Protein AF-A0A920JAF6-F1 (afdb_monomer)

Foldseek 3Di:
DDDCPPPPDDDDDPPDADDDVVVVVVVVVVVCVVVVDDDDPPWAFDAWDDDPQWIWTDTPPGIDIDSDDDDPPPPCSQVRVVNHVDHDPDDDDDDDDDDDDDPDDDDRPDDDDDDPPDPPSDPPPPDDDPPDPPPPPDDD

Radius of gyration: 23.56 Å; Cα contacts (8 Å, |Δi|>4): 80; chains: 1; bounding box: 47×54×67 Å

pLDDT: mean 84.68, std 18.92, range [30.16, 98.69]

Secondary structure (DSSP, 8-state):
----TT-S-----TT-----HHHHHHHHHHHHHHTT-----S--EEEEEEETTEEEEEESS-EEEES------GGGHHHHHHTTT-----------------SS---TTSPPP--SSSTTS-S--S--------------

Sequence (140 aa):
MLQLDDVEVIGYDTRTGYCDPYLATTAFAKRARDLGVEIRTGVQVQDLAADGIVKSVTTDSETFETPHLILASGGWTANLASTLGVEVPLELSRHKVITLRTTDDYLRTWPIIKDLTTKGQNLLSSGFRRCGADRDRRSR

Nearest PDB structures (foldseek):
  7apr-assembly3_G-3  TM=6.146E-01  e=7.907E-02  Staphylococcus aureus subsp. aureus COL
  4usq-assembly1_A-2  TM=6.858E-01  e=2.617E-01  Cellvibrio sp. BR
  4usq-assembly1_F-2  TM=6.857E-01  e=3.819E-01  Cellvibrio sp. BR
  7a7b-assembly3_G-3  TM=5.532E-01  e=1.229E-01  Staphylococcus aureus subsp. aureus COL
  4usr-assembly1_A  TM=6.163E-01  e=5.573E-01  Stutzerimonas stutzeri NF13

Mean predicted aligned error: 9.55 Å

Solvent-accessible surface area (backbone atoms only — not comparable to full-atom values): 10038 Å² total; per-residue (Å²): 132,91,85,59,93,87,59,92,79,84,91,86,64,94,88,65,85,86,76,61,66,66,61,53,52,52,52,52,54,50,54,40,43,78,72,69,50,86,82,80,76,97,68,48,79,77,50,49,46,74,59,94,64,41,30,39,42,31,38,84,85,53,71,48,78,35,78,73,85,81,88,82,56,69,93,51,36,42,66,59,33,43,65,66,72,38,88,53,101,75,83,90,79,90,81,89,83,84,90,80,89,69,97,64,82,88,54,91,86,56,79,88,82,78,75,84,78,53,87,85,71,58,93,69,83,78,76,81,72,79,82,72,82,77,82,76,81,73,90,128

Structure (mmCIF, N/CA/C/O backbone):
data_AF-A0A920JAF6-F1
#
_entry.id   AF-A0A920JAF6-F1
#
loop_
_atom_site.group_PDB
_atom_site.id
_atom_site.type_symbol
_atom_site.label_atom_id
_atom_site.label_alt_id
_atom_site.label_comp_id
_atom_site.label_asym_id
_atom_site.label_entity_id
_atom_site.label_seq_id
_atom_site.pdbx_PDB_ins_code
_atom_site.Cartn_x
_atom_site.Cartn_y
_atom_site.Cartn_z
_atom_site.occupancy
_atom_site.B_iso_or_equiv
_atom_site.auth_seq_id
_atom_site.auth_comp_id
_atom_site.auth_asym_id
_atom_site.auth_atom_id
_atom_site.pdbx_PDB_model_num
ATOM 1 N N . MET A 1 1 ? 20.297 -1.018 -27.916 1.00 59.19 1 MET A N 1
ATOM 2 C CA . MET A 1 1 ? 19.226 -1.638 -28.729 1.00 59.19 1 MET A CA 1
ATOM 3 C C . MET A 1 1 ? 18.845 -2.956 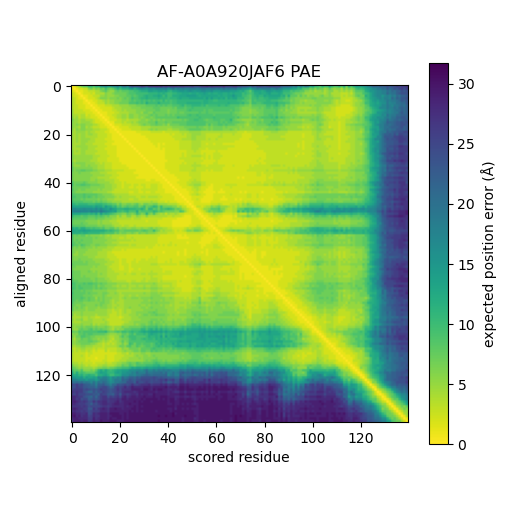-28.071 1.00 59.19 1 MET A C 1
ATOM 5 O O . MET A 1 1 ? 19.758 -3.655 -27.646 1.00 59.19 1 MET A O 1
ATOM 9 N N . LEU A 1 2 ? 17.550 -3.251 -27.919 1.00 77.31 2 LEU A N 1
ATOM 10 C CA . LEU A 1 2 ? 17.074 -4.535 -27.382 1.00 77.31 2 LEU A CA 1
ATOM 11 C C . LEU A 1 2 ? 17.418 -5.660 -28.370 1.00 77.31 2 LEU A C 1
ATOM 13 O O . LEU A 1 2 ? 17.153 -5.512 -29.559 1.00 77.31 2 LEU A O 1
ATOM 17 N N . GLN A 1 3 ? 18.025 -6.737 -27.877 1.00 86.06 3 GLN A N 1
ATOM 18 C CA . GLN A 1 3 ? 18.288 -7.962 -28.638 1.00 86.06 3 GLN A CA 1
ATOM 19 C C . GLN A 1 3 ? 17.124 -8.919 -28.382 1.00 86.06 3 GLN A C 1
ATOM 21 O O . GLN A 1 3 ? 16.762 -9.109 -27.223 1.00 86.06 3 GLN A O 1
ATOM 26 N N . LEU A 1 4 ? 16.505 -9.439 -29.442 1.00 89.88 4 LEU A N 1
ATOM 27 C CA . LEU A 1 4 ? 15.270 -10.234 -29.353 1.00 89.88 4 LEU A CA 1
ATOM 28 C C . LEU A 1 4 ? 15.372 -11.581 -30.085 1.00 89.88 4 LEU A C 1
ATOM 30 O O . LEU A 1 4 ? 14.369 -12.277 -30.213 1.00 89.88 4 LEU A O 1
ATOM 34 N N . ASP A 1 5 ? 16.559 -11.945 -30.575 1.00 92.19 5 ASP A N 1
ATOM 35 C CA . ASP A 1 5 ? 16.774 -13.141 -31.402 1.00 92.19 5 ASP A CA 1
ATOM 36 C C . ASP A 1 5 ? 16.465 -14.452 -30.653 1.00 92.19 5 ASP A C 1
ATOM 38 O O . ASP A 1 5 ? 16.186 -15.476 -31.273 1.00 92.19 5 ASP A O 1
ATOM 42 N N . ASP A 1 6 ? 16.496 -14.419 -29.318 1.00 89.38 6 ASP A N 1
ATOM 43 C CA . ASP A 1 6 ? 16.198 -15.529 -28.411 1.00 89.38 6 ASP A CA 1
ATOM 44 C C . ASP A 1 6 ? 14.785 -15.468 -27.796 1.00 89.38 6 ASP A C 1
ATOM 46 O O . ASP A 1 6 ? 14.436 -16.296 -26.950 1.00 89.38 6 ASP A O 1
ATOM 50 N N . VAL A 1 7 ? 13.943 -14.522 -28.227 1.00 90.12 7 VAL A N 1
ATOM 51 C CA . VAL A 1 7 ? 12.594 -14.322 -27.682 1.00 90.12 7 VAL A CA 1
ATOM 52 C C . VAL A 1 7 ? 11.543 -15.018 -28.549 1.00 90.12 7 VAL A C 1
ATOM 54 O O . VAL A 1 7 ? 11.243 -14.591 -29.659 1.00 90.12 7 VAL A O 1
ATOM 57 N N . GLU A 1 8 ? 10.919 -16.074 -28.015 1.00 90.75 8 GLU A N 1
ATOM 58 C CA . GLU A 1 8 ? 9.887 -16.846 -28.732 1.00 90.75 8 GLU A CA 1
ATOM 59 C C . GLU A 1 8 ? 8.554 -16.083 -28.868 1.00 90.75 8 GLU A C 1
ATOM 61 O O . GLU A 1 8 ? 7.890 -16.159 -29.902 1.00 90.75 8 GLU A O 1
ATOM 66 N N . VAL A 1 9 ? 8.139 -15.355 -27.821 1.00 92.50 9 VAL A N 1
ATOM 67 C CA . VAL A 1 9 ? 6.852 -14.639 -27.761 1.00 92.50 9 VAL A CA 1
ATOM 68 C C . VAL A 1 9 ? 6.996 -13.331 -26.990 1.00 92.50 9 VAL A C 1
ATOM 70 O O . VAL A 1 9 ? 7.604 -13.293 -25.921 1.00 92.50 9 VAL A O 1
ATOM 73 N N . ILE A 1 10 ? 6.357 -12.272 -27.495 1.00 92.62 10 ILE A N 1
ATOM 74 C CA . ILE A 1 10 ? 6.270 -10.965 -26.837 1.00 92.62 10 ILE A CA 1
ATOM 75 C C . ILE A 1 10 ? 4.800 -10.611 -26.600 1.00 92.62 10 ILE A C 1
ATOM 77 O O . ILE A 1 10 ? 4.001 -10.574 -27.534 1.00 92.62 10 ILE A O 1
ATOM 81 N N . GLY A 1 11 ? 4.456 -10.314 -25.346 1.00 92.44 11 GLY A N 1
ATOM 82 C CA . GLY A 1 11 ? 3.228 -9.600 -24.997 1.00 92.44 11 GLY A CA 1
ATOM 83 C C . GLY A 1 11 ? 3.513 -8.103 -24.913 1.00 92.44 11 GLY A C 1
ATOM 84 O O . GLY A 1 11 ? 4.446 -7.702 -24.220 1.00 92.44 11 GLY A O 1
ATOM 85 N N . TYR A 1 12 ? 2.730 -7.281 -25.611 1.00 92.12 12 TYR A N 1
ATOM 86 C CA . TYR A 1 12 ? 2.919 -5.831 -25.653 1.00 92.12 12 TYR A CA 1
ATOM 87 C C . TYR A 1 12 ? 1.616 -5.093 -25.335 1.00 92.12 12 TYR A C 1
ATOM 89 O O . TYR A 1 12 ? 0.582 -5.379 -25.937 1.00 92.12 12 TYR A O 1
ATOM 97 N N . ASP A 1 13 ? 1.678 -4.136 -24.406 1.00 92.69 13 ASP A N 1
ATOM 98 C CA . ASP A 1 13 ? 0.547 -3.298 -24.004 1.00 92.69 13 ASP A CA 1
ATOM 99 C C . ASP A 1 13 ? 0.970 -1.825 -23.921 1.00 92.69 13 ASP A C 1
ATOM 101 O O . ASP A 1 13 ? 1.763 -1.431 -23.063 1.00 92.69 13 ASP A O 1
ATOM 105 N N . THR A 1 14 ? 0.398 -1.000 -24.799 1.00 91.69 14 THR A N 1
ATOM 106 C CA . THR A 1 14 ? 0.666 0.443 -24.906 1.00 91.69 14 THR A CA 1
ATOM 107 C C . THR A 1 14 ? 0.086 1.268 -23.760 1.00 91.69 14 THR A C 1
ATOM 109 O O . THR A 1 14 ? 0.408 2.448 -23.632 1.00 91.69 14 THR A O 1
ATOM 112 N N . ARG A 1 15 ? -0.787 0.681 -22.936 1.00 91.25 15 ARG A N 1
ATOM 113 C CA . ARG A 1 15 ? -1.459 1.356 -21.818 1.00 91.25 15 ARG A CA 1
ATOM 114 C C . ARG A 1 15 ? -0.775 1.100 -20.478 1.00 91.25 15 ARG A C 1
ATOM 116 O O . ARG A 1 15 ? -1.212 1.648 -19.467 1.00 91.25 15 ARG A O 1
ATOM 123 N N . THR A 1 16 ? 0.269 0.274 -20.460 1.00 89.50 16 THR A N 1
ATOM 124 C CA . THR A 1 16 ? 1.048 -0.023 -19.255 1.00 89.50 16 THR A CA 1
ATOM 125 C C . THR A 1 16 ? 2.257 0.894 -19.133 1.00 89.50 16 THR A C 1
ATOM 127 O O . THR A 1 16 ? 2.729 1.491 -20.098 1.00 89.50 16 THR A O 1
ATOM 130 N N . GLY A 1 17 ? 2.750 1.033 -17.909 1.00 89.12 17 GLY A N 1
ATOM 131 C CA . GLY A 1 17 ? 3.882 1.884 -17.595 1.00 89.12 17 GLY A CA 1
ATOM 132 C C . GLY A 1 17 ? 4.254 1.755 -16.128 1.00 89.12 17 GLY A C 1
ATOM 133 O O . GLY A 1 17 ? 3.822 0.831 -15.438 1.00 89.12 17 GLY A O 1
ATOM 134 N N . TYR A 1 18 ? 5.072 2.685 -15.658 1.00 89.19 18 TYR A N 1
ATOM 135 C CA . TYR A 1 18 ? 5.485 2.772 -14.267 1.00 89.19 18 TYR A CA 1
ATOM 136 C C . TYR A 1 18 ? 5.051 4.120 -13.713 1.00 89.19 18 TYR A C 1
ATOM 138 O O . TYR A 1 18 ? 4.893 5.102 -14.442 1.00 89.19 18 TYR A O 1
ATOM 146 N N . CYS A 1 19 ? 4.879 4.171 -12.404 1.00 90.06 19 CYS A N 1
ATOM 147 C CA . CYS A 1 19 ? 4.704 5.413 -11.684 1.00 90.06 19 CYS A CA 1
ATOM 148 C C . CYS A 1 19 ? 5.715 5.477 -10.549 1.00 90.06 19 CYS A C 1
ATOM 150 O O . CYS A 1 19 ? 6.204 4.457 -10.063 1.00 90.06 19 CYS A O 1
ATOM 152 N N . ASP A 1 20 ? 6.021 6.699 -10.133 1.00 92.62 20 ASP A N 1
ATOM 153 C CA . ASP A 1 20 ? 6.673 6.908 -8.856 1.00 92.62 20 ASP A CA 1
ATOM 154 C C . ASP A 1 20 ? 5.635 6.627 -7.749 1.00 92.62 20 ASP A C 1
ATOM 156 O O . ASP A 1 20 ? 4.608 7.319 -7.689 1.00 92.62 20 ASP A O 1
ATOM 160 N N . PRO A 1 21 ? 5.848 5.608 -6.896 1.00 94.88 21 PRO A N 1
ATOM 161 C CA . PRO A 1 21 ? 4.861 5.216 -5.897 1.00 94.88 21 PRO A CA 1
ATOM 162 C C . PRO A 1 21 ? 4.681 6.283 -4.814 1.00 94.88 21 PRO A C 1
ATOM 164 O O . PRO A 1 21 ? 3.582 6.423 -4.271 1.00 94.88 21 PRO A O 1
ATOM 167 N N . TYR A 1 22 ? 5.723 7.063 -4.516 1.00 96.62 22 TYR A N 1
ATOM 168 C CA . TYR A 1 22 ? 5.649 8.145 -3.543 1.00 96.62 22 TYR A CA 1
ATOM 169 C C . TYR A 1 22 ? 4.774 9.282 -4.077 1.00 96.62 22 TYR A C 1
ATOM 171 O O . TYR A 1 22 ? 3.833 9.705 -3.399 1.00 96.62 22 TYR A O 1
ATOM 179 N N . LEU A 1 23 ? 5.013 9.732 -5.312 1.00 97.69 23 LEU A N 1
ATOM 180 C CA . LEU A 1 23 ? 4.201 10.776 -5.945 1.00 97.69 23 LEU A CA 1
ATOM 181 C C . LEU A 1 23 ? 2.747 10.331 -6.129 1.00 97.69 23 LEU A C 1
ATOM 183 O O . LEU A 1 23 ? 1.834 11.097 -5.827 1.00 97.69 23 LEU A O 1
ATOM 187 N N . ALA A 1 24 ? 2.515 9.089 -6.562 1.00 97.56 24 ALA A N 1
ATOM 188 C CA . ALA A 1 24 ? 1.164 8.548 -6.690 1.00 97.56 24 ALA A CA 1
ATOM 189 C C . ALA A 1 24 ? 0.423 8.550 -5.340 1.00 97.56 24 ALA A C 1
ATOM 191 O O . ALA A 1 24 ? -0.677 9.092 -5.231 1.00 97.56 24 ALA A O 1
ATOM 192 N N . THR A 1 25 ? 1.046 8.007 -4.290 1.00 97.38 25 THR A N 1
ATOM 193 C CA . THR A 1 25 ? 0.439 7.910 -2.951 1.00 97.38 25 THR A CA 1
ATOM 194 C C . THR A 1 25 ? 0.144 9.290 -2.370 1.00 97.38 25 THR A C 1
ATOM 196 O O . THR A 1 25 ? -0.953 9.543 -1.872 1.00 97.38 25 THR A O 1
ATOM 199 N N . THR A 1 26 ? 1.105 10.210 -2.453 1.00 98.00 26 THR A N 1
ATOM 200 C CA . THR A 1 26 ? 0.949 11.568 -1.915 1.00 98.00 26 THR A CA 1
ATOM 201 C C . THR A 1 26 ? -0.081 12.388 -2.686 1.00 98.00 26 THR A C 1
ATOM 203 O O . THR A 1 26 ? -0.811 13.160 -2.062 1.00 98.00 26 THR A O 1
ATOM 206 N N . ALA A 1 27 ? -0.224 12.182 -3.999 1.00 98.44 27 ALA A N 1
ATOM 207 C CA . ALA A 1 27 ? -1.287 12.797 -4.791 1.00 98.44 27 ALA A CA 1
ATOM 208 C C . ALA A 1 27 ? -2.680 12.327 -4.340 1.00 98.44 27 ALA A C 1
ATOM 210 O O . ALA A 1 27 ? -3.564 13.160 -4.119 1.00 98.44 27 ALA A O 1
ATOM 211 N N . PHE A 1 28 ? -2.869 11.019 -4.126 1.00 98.38 28 PHE A N 1
ATOM 212 C CA . PHE A 1 28 ? -4.121 10.488 -3.575 1.00 98.38 28 PHE A CA 1
ATOM 213 C C . PHE A 1 28 ? -4.393 11.014 -2.164 1.00 98.38 28 PHE A C 1
ATOM 215 O O . PHE A 1 28 ? -5.494 11.490 -1.894 1.00 98.38 28 PHE A O 1
ATOM 222 N N . ALA A 1 29 ? -3.389 11.000 -1.283 1.00 98.38 29 ALA A N 1
ATOM 223 C CA . ALA A 1 29 ? -3.519 11.517 0.078 1.00 98.38 29 ALA A CA 1
ATOM 224 C C . ALA A 1 29 ? -3.877 13.011 0.092 1.00 98.38 29 ALA A C 1
ATOM 226 O O . ALA A 1 29 ? -4.718 13.442 0.878 1.00 98.38 29 ALA A O 1
ATOM 227 N N . LYS A 1 30 ? -3.274 13.810 -0.798 1.00 98.38 30 LYS A N 1
ATOM 228 C CA . LYS A 1 30 ? -3.635 15.218 -0.972 1.00 98.38 30 LYS A CA 1
ATOM 229 C C . LYS A 1 30 ? -5.097 15.356 -1.385 1.00 98.38 30 LYS A C 1
ATOM 231 O O . LYS A 1 30 ? -5.835 16.084 -0.729 1.00 98.38 30 LYS A O 1
ATOM 236 N N . ARG A 1 31 ? -5.528 14.631 -2.422 1.00 98.62 31 ARG A N 1
ATOM 237 C CA . ARG A 1 31 ? -6.910 14.723 -2.906 1.00 98.62 31 ARG A CA 1
ATOM 238 C C . ARG A 1 31 ? -7.926 14.271 -1.856 1.00 98.62 31 ARG A C 1
ATOM 240 O O . ARG A 1 31 ? -8.986 14.876 -1.762 1.00 98.62 31 ARG A O 1
ATOM 247 N N . ALA A 1 32 ? -7.604 13.252 -1.063 1.00 98.56 32 ALA A N 1
ATOM 248 C CA . ALA A 1 32 ? -8.442 12.799 0.043 1.00 98.56 32 ALA A CA 1
ATOM 249 C C . ALA A 1 32 ? -8.625 13.900 1.101 1.00 98.56 32 ALA A C 1
ATOM 251 O O . ALA A 1 32 ? -9.756 14.174 1.499 1.00 98.56 32 ALA A O 1
ATOM 252 N N . ARG A 1 33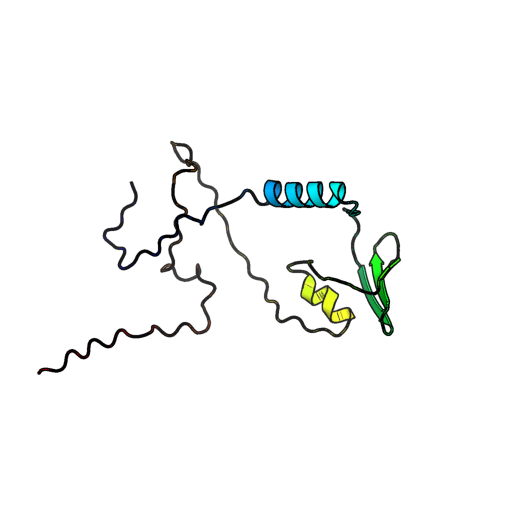 ? -7.546 14.595 1.493 1.00 98.50 33 ARG A N 1
ATOM 253 C CA . ARG A 1 33 ? -7.637 15.752 2.405 1.00 98.50 33 ARG A CA 1
ATOM 254 C C . ARG A 1 33 ? -8.474 16.885 1.821 1.00 98.50 33 ARG A C 1
ATOM 256 O O . ARG A 1 33 ? -9.308 17.437 2.526 1.00 98.50 33 ARG A O 1
ATOM 263 N N . ASP A 1 34 ? -8.307 17.185 0.531 1.00 98.50 34 ASP A N 1
ATOM 264 C CA . ASP A 1 34 ? -9.111 18.205 -0.162 1.00 98.50 34 ASP A CA 1
ATOM 265 C C . ASP A 1 34 ? -10.619 17.843 -0.187 1.00 98.50 34 ASP A C 1
ATOM 267 O O . ASP A 1 34 ? -11.460 18.713 -0.397 1.00 98.50 34 ASP A O 1
ATOM 271 N N . LEU A 1 35 ? -10.966 16.566 0.018 1.00 98.69 35 LEU A N 1
ATOM 272 C CA . LEU A 1 35 ? -12.336 16.055 0.153 1.00 98.69 35 LEU A CA 1
ATOM 273 C C . LEU A 1 35 ? -12.799 15.916 1.617 1.00 98.69 35 LEU A C 1
ATOM 275 O O . LEU A 1 35 ? -13.895 15.417 1.857 1.00 98.69 35 LEU A O 1
ATOM 279 N N . GLY A 1 36 ? -11.991 16.353 2.587 1.00 98.50 36 GLY A N 1
ATOM 280 C CA . GLY A 1 36 ? -12.325 16.341 4.014 1.00 98.50 36 GLY A CA 1
ATOM 281 C C . GLY A 1 36 ? -11.877 15.096 4.783 1.00 98.50 36 GLY A C 1
ATOM 282 O O . GLY A 1 36 ? -12.234 14.954 5.949 1.00 98.50 36 GLY A O 1
ATOM 283 N N . VAL A 1 37 ? -11.096 14.195 4.175 1.00 98.44 37 VAL A N 1
ATOM 284 C CA . VAL A 1 37 ? -10.547 13.031 4.887 1.00 98.44 37 VAL A CA 1
ATOM 285 C C . VAL A 1 37 ? -9.461 13.472 5.863 1.00 98.44 37 VAL A C 1
ATOM 287 O O . VAL A 1 37 ? -8.497 14.145 5.486 1.00 98.44 37 VAL A O 1
ATOM 290 N N . GLU A 1 38 ? -9.570 13.016 7.106 1.00 97.31 38 GLU A N 1
ATOM 291 C CA . GLU A 1 38 ? -8.513 13.152 8.097 1.00 97.31 38 GLU A CA 1
ATOM 292 C C . GLU A 1 38 ? -7.470 12.035 7.928 1.00 97.31 38 GLU A C 1
ATOM 294 O O . GLU A 1 38 ? -7.799 10.851 7.922 1.00 97.31 38 GLU A O 1
ATOM 299 N N . ILE A 1 39 ? -6.194 12.408 7.783 1.00 97.38 39 ILE A N 1
ATOM 300 C CA . ILE A 1 39 ? -5.076 11.457 7.682 1.00 97.38 39 ILE A CA 1
ATOM 301 C C . ILE A 1 39 ? -4.140 11.689 8.864 1.00 97.38 39 ILE A C 1
ATOM 303 O O . ILE A 1 39 ? -3.409 12.683 8.878 1.00 97.38 39 ILE A O 1
ATOM 307 N N . ARG A 1 40 ? -4.129 10.749 9.813 1.00 95.81 40 ARG A N 1
ATOM 308 C CA . ARG A 1 40 ? -3.219 10.745 10.966 1.00 95.81 40 ARG A CA 1
ATOM 309 C C . ARG A 1 40 ? -2.020 9.834 10.686 1.00 95.81 40 ARG A C 1
ATOM 311 O O . ARG A 1 40 ? -2.176 8.632 10.507 1.00 95.81 40 ARG A O 1
ATOM 318 N N . THR A 1 41 ? -0.821 10.411 10.610 1.00 95.62 41 THR A N 1
ATOM 319 C CA . THR A 1 41 ? 0.450 9.673 10.476 1.00 95.62 41 THR A CA 1
ATOM 320 C C . THR A 1 41 ? 1.186 9.640 11.807 1.00 95.62 41 THR A C 1
ATOM 322 O O . THR A 1 41 ? 1.017 10.553 12.607 1.00 95.62 41 THR A O 1
ATOM 325 N N . GLY A 1 42 ? 2.044 8.640 12.021 1.00 95.12 42 GLY A N 1
ATOM 326 C CA . GLY A 1 42 ? 2.733 8.477 13.307 1.00 95.12 42 GLY A CA 1
ATOM 327 C C . GLY A 1 42 ? 1.813 8.000 14.433 1.00 95.12 42 GLY A C 1
ATOM 328 O O . GLY A 1 42 ? 2.208 8.073 15.583 1.00 95.12 42 GLY A O 1
ATOM 329 N N . VAL A 1 43 ? 0.612 7.524 14.087 1.00 96.00 43 VAL A N 1
ATOM 330 C CA . VAL A 1 43 ? -0.351 6.905 15.000 1.00 96.00 43 VAL A CA 1
ATOM 331 C C . VAL A 1 43 ? -0.332 5.408 14.732 1.00 96.00 43 VAL A C 1
ATOM 333 O O . VAL A 1 43 ? -0.663 4.970 13.624 1.00 96.00 43 VAL A O 1
ATOM 336 N N . GLN A 1 44 ? 0.102 4.627 15.715 1.00 95.88 44 GLN A N 1
ATOM 337 C CA . GLN A 1 44 ? 0.239 3.182 15.566 1.00 95.88 44 GLN A CA 1
ATOM 338 C C . GLN A 1 44 ? -0.991 2.483 16.137 1.00 95.88 44 GLN A C 1
ATOM 340 O O . GLN A 1 44 ? -1.271 2.596 17.324 1.00 95.88 44 GLN A O 1
ATOM 345 N N . VAL A 1 45 ? -1.689 1.704 15.308 1.00 96.19 45 VAL A N 1
ATOM 346 C CA . VAL A 1 45 ? -2.735 0.787 15.785 1.00 96.19 45 VAL A CA 1
ATOM 347 C C . VAL A 1 45 ? -2.076 -0.352 16.560 1.00 96.19 45 VAL A C 1
ATOM 349 O O . VAL A 1 45 ? -1.171 -1.010 16.040 1.00 96.19 45 VAL A O 1
ATOM 352 N N . GLN A 1 46 ? -2.517 -0.558 17.797 1.00 93.75 46 GLN A N 1
ATOM 353 C CA . GLN A 1 46 ? -1.996 -1.575 18.711 1.00 93.75 46 GLN A CA 1
ATOM 354 C C . GLN A 1 46 ? -2.962 -2.744 18.879 1.00 93.75 46 GLN A C 1
ATOM 356 O O . GLN A 1 46 ? -2.507 -3.878 19.002 1.00 93.75 46 GLN A O 1
ATOM 361 N N . ASP A 1 47 ? -4.268 -2.471 18.860 1.00 93.81 47 ASP A N 1
ATOM 362 C CA . ASP A 1 47 ? -5.295 -3.491 19.043 1.00 93.81 47 ASP A CA 1
ATOM 363 C C . ASP A 1 47 ? -6.584 -3.147 18.290 1.00 93.81 47 ASP A C 1
ATOM 365 O O . ASP A 1 47 ? -6.877 -1.978 18.007 1.00 93.81 47 ASP A O 1
ATOM 369 N N . LEU A 1 48 ? -7.342 -4.191 17.961 1.00 96.62 48 LEU A N 1
ATOM 370 C CA . LEU A 1 48 ? -8.642 -4.111 17.310 1.00 96.62 48 LEU A CA 1
ATOM 371 C C . LEU A 1 48 ? -9.629 -5.022 18.030 1.00 96.62 48 LEU A C 1
ATOM 373 O O . LEU A 1 48 ? -9.353 -6.206 18.221 1.00 96.62 48 LEU A O 1
ATOM 377 N N . ALA A 1 49 ? -10.814 -4.490 18.311 1.00 95.06 49 ALA A N 1
ATOM 378 C CA . ALA A 1 49 ? -11.929 -5.245 18.870 1.00 95.06 49 ALA A CA 1
ATOM 379 C C . ALA A 1 49 ? -13.212 -5.001 18.068 1.00 95.06 49 ALA A C 1
ATOM 381 O O . ALA A 1 49 ? -13.360 -3.982 17.388 1.00 95.06 49 ALA A O 1
ATOM 382 N N . ALA A 1 50 ? -14.154 -5.938 18.155 1.00 93.88 50 ALA A N 1
ATOM 383 C CA . ALA A 1 50 ? -15.481 -5.798 17.572 1.00 93.88 50 ALA A CA 1
ATOM 384 C C . ALA A 1 50 ? -16.548 -6.251 18.574 1.00 93.88 50 ALA A C 1
ATOM 386 O O . ALA A 1 50 ? -16.496 -7.378 19.064 1.00 93.88 50 ALA A O 1
ATOM 387 N N . ASP A 1 51 ? -17.526 -5.383 18.828 1.00 88.81 51 ASP A N 1
ATOM 388 C CA . ASP A 1 51 ? -18.716 -5.675 19.627 1.00 88.81 51 ASP A CA 1
ATOM 389 C C . ASP A 1 51 ? -19.972 -5.343 18.809 1.00 88.81 51 ASP A C 1
ATOM 391 O O . ASP A 1 51 ? -20.285 -4.185 18.506 1.00 88.81 51 ASP A O 1
ATOM 395 N N . GLY A 1 52 ? -20.657 -6.394 18.356 1.00 87.88 52 GLY A N 1
ATOM 396 C CA . GLY A 1 52 ? -21.770 -6.287 17.419 1.00 87.88 52 GLY A CA 1
ATOM 397 C C . GLY A 1 52 ? -21.379 -5.537 16.139 1.00 87.88 52 GLY A C 1
ATOM 398 O O . GLY A 1 52 ? 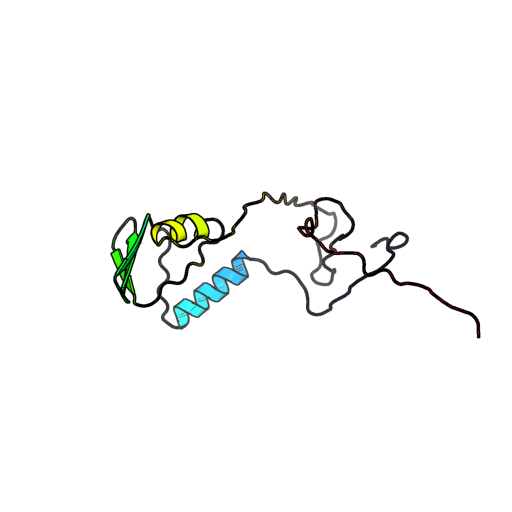-20.651 -6.048 15.288 1.00 87.88 52 GLY A O 1
ATOM 399 N N . ILE A 1 53 ? -21.906 -4.321 15.973 1.00 85.81 53 ILE A N 1
ATOM 400 C CA . ILE A 1 53 ? -21.650 -3.480 14.793 1.00 85.81 53 ILE A CA 1
ATOM 401 C C . ILE A 1 53 ? -20.445 -2.555 15.011 1.00 85.81 53 ILE A C 1
ATOM 403 O O . ILE A 1 53 ? -19.827 -2.149 14.025 1.00 85.81 53 ILE A O 1
ATOM 407 N N . VAL A 1 54 ? -20.081 -2.245 16.254 1.00 86.12 54 VAL A N 1
ATOM 408 C CA . VAL A 1 54 ? -19.028 -1.274 16.576 1.00 86.12 54 VAL A CA 1
ATOM 409 C C . VAL A 1 54 ? -17.661 -1.954 16.557 1.00 86.12 54 VAL A C 1
ATOM 411 O O . VAL A 1 54 ? -17.498 -3.065 17.054 1.00 86.12 54 VAL A O 1
ATOM 414 N N . LYS A 1 55 ? -16.681 -1.301 15.927 1.00 95.25 55 LYS A N 1
ATOM 415 C CA . LYS A 1 55 ? -15.277 -1.716 15.904 1.00 95.25 55 LYS A CA 1
ATOM 416 C C . LYS A 1 55 ? -14.483 -0.671 16.661 1.00 95.25 55 LYS A C 1
ATOM 418 O O . LYS A 1 55 ? -14.611 0.517 16.357 1.00 95.25 55 LYS A O 1
ATOM 423 N N . SER A 1 56 ? -13.654 -1.124 17.585 1.00 96.56 56 SER A N 1
ATOM 424 C CA . SER A 1 56 ? -12.752 -0.274 18.349 1.00 96.56 56 SER A CA 1
ATOM 425 C C . SER A 1 56 ? -11.341 -0.425 17.797 1.00 96.56 56 SER A C 1
ATOM 427 O O . SER A 1 56 ? -10.870 -1.540 17.573 1.00 96.56 56 SER A O 1
ATOM 429 N N . VAL A 1 57 ? -10.683 0.704 17.554 1.00 97.12 57 VAL A N 1
ATOM 430 C CA . VAL A 1 57 ? -9.297 0.781 17.092 1.00 97.12 57 VAL A CA 1
ATOM 431 C C . VAL A 1 57 ? -8.500 1.483 18.173 1.00 97.12 57 VAL A C 1
ATOM 433 O O . VAL A 1 57 ? -8.610 2.700 18.324 1.00 97.12 57 VAL A O 1
ATOM 436 N N . THR A 1 58 ? -7.709 0.727 18.923 1.00 96.75 58 THR A N 1
ATOM 437 C CA . THR A 1 58 ? -6.843 1.290 19.957 1.00 96.75 58 THR A CA 1
ATOM 438 C C . THR A 1 58 ? -5.491 1.627 19.350 1.00 96.75 58 THR A C 1
ATOM 440 O O . THR A 1 58 ? -4.846 0.789 18.711 1.00 96.75 58 THR A O 1
ATOM 443 N N . THR A 1 59 ? -5.070 2.873 19.532 1.00 96.62 59 THR A N 1
ATOM 444 C CA . THR A 1 59 ? -3.767 3.380 19.109 1.00 96.62 59 THR A CA 1
ATOM 445 C C . THR A 1 59 ? -2.887 3.676 20.317 1.00 96.62 59 THR A C 1
ATOM 447 O O . THR A 1 59 ? -3.285 3.495 21.465 1.00 96.62 59 THR A O 1
ATOM 450 N N . ASP A 1 60 ? -1.671 4.140 20.062 1.00 94.25 60 ASP A N 1
ATOM 451 C CA . ASP A 1 60 ? -0.743 4.631 21.078 1.00 94.25 60 ASP A CA 1
ATOM 452 C C . ASP A 1 60 ? -1.209 5.907 21.802 1.00 94.25 60 ASP A C 1
ATOM 454 O O . ASP A 1 60 ? -0.681 6.227 22.868 1.00 94.25 60 ASP A O 1
ATOM 458 N N . SER A 1 61 ? -2.191 6.625 21.252 1.00 92.88 61 SER A N 1
ATOM 459 C CA . SER A 1 61 ? -2.681 7.899 21.788 1.00 92.88 61 SER A CA 1
ATOM 460 C C . SER A 1 61 ? -4.133 7.869 22.262 1.00 92.88 61 SER A C 1
ATOM 462 O O . SER A 1 61 ? -4.472 8.551 23.227 1.00 92.88 61 SER A O 1
ATOM 464 N N . GLU A 1 62 ? -5.011 7.134 21.579 1.00 95.62 62 GLU A N 1
ATOM 465 C CA . GLU A 1 62 ? -6.452 7.156 21.837 1.00 95.62 62 GLU A CA 1
ATOM 466 C C . GLU A 1 62 ? -7.139 5.882 21.323 1.00 95.62 62 GLU A C 1
ATOM 468 O O . GLU A 1 62 ? -6.506 4.966 20.804 1.00 95.62 62 GLU A O 1
ATOM 473 N N . THR A 1 63 ? -8.459 5.801 21.482 1.00 97.25 63 THR A N 1
ATOM 474 C CA . THR A 1 63 ? -9.271 4.739 20.879 1.00 97.25 63 THR A CA 1
ATOM 475 C C . THR A 1 63 ? -10.359 5.357 20.017 1.00 97.25 63 THR A C 1
ATOM 477 O O . THR A 1 63 ? -11.044 6.285 20.444 1.00 97.25 63 THR A O 1
ATOM 480 N N . PHE A 1 64 ? -10.517 4.826 18.808 1.00 96.31 64 PHE A N 1
ATOM 481 C CA . PHE A 1 64 ? -11.552 5.227 17.861 1.00 96.31 64 PHE A CA 1
ATOM 482 C C . PHE A 1 64 ? -12.642 4.167 17.795 1.00 96.31 64 PHE A C 1
ATOM 484 O O . PHE A 1 64 ? -12.342 2.975 17.811 1.00 96.31 64 PHE A O 1
ATOM 491 N N . GLU A 1 65 ? -13.888 4.597 17.621 1.00 97.12 65 GLU A N 1
ATOM 492 C CA . GLU A 1 65 ? -15.017 3.707 17.360 1.00 97.12 65 GLU A CA 1
ATOM 493 C C . GLU A 1 65 ? -15.593 3.973 15.974 1.00 97.12 65 GLU A C 1
ATOM 495 O O . GLU A 1 65 ? -15.775 5.118 15.557 1.00 97.12 65 GLU A O 1
ATOM 500 N N . THR A 1 66 ? -15.879 2.903 15.238 1.00 96.19 66 THR A N 1
ATOM 501 C CA . THR A 1 66 ? -16.437 3.002 13.889 1.00 96.19 66 THR A CA 1
ATOM 502 C C . THR A 1 66 ? -17.336 1.810 13.563 1.00 96.19 66 THR A C 1
ATOM 504 O O . THR A 1 66 ? -17.021 0.678 13.935 1.00 96.19 66 THR A O 1
ATOM 507 N N . PRO A 1 67 ? -18.441 2.000 12.819 1.00 95.81 67 PRO A N 1
ATOM 508 C CA . PRO A 1 67 ? -19.224 0.881 12.297 1.00 95.81 67 PRO A CA 1
ATOM 509 C C . PRO A 1 67 ? -18.489 0.115 11.184 1.00 95.81 67 PRO A C 1
ATOM 511 O O . PRO A 1 67 ? -18.804 -1.050 10.917 1.00 95.81 67 PRO A O 1
ATOM 514 N N . HIS A 1 68 ? -17.499 0.738 10.534 1.00 95.31 68 HIS A N 1
ATOM 515 C CA . HIS A 1 68 ? -16.755 0.163 9.415 1.00 95.31 68 HIS A CA 1
ATOM 516 C C . HIS A 1 68 ? -15.248 0.320 9.607 1.00 95.31 68 HIS A C 1
AT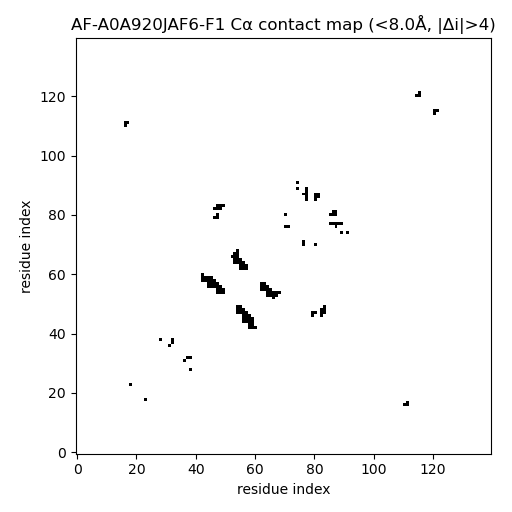OM 518 O O . HIS A 1 68 ? -14.740 1.428 9.767 1.00 95.31 68 HIS A O 1
ATOM 524 N N . LEU A 1 69 ? -14.537 -0.803 9.524 1.00 94.88 69 LEU A N 1
ATOM 525 C CA . LEU A 1 69 ? -13.083 -0.869 9.580 1.00 94.88 69 LEU A CA 1
ATOM 526 C C . LEU A 1 69 ? -12.565 -1.509 8.289 1.00 94.88 69 LEU A C 1
ATOM 528 O O . LEU A 1 69 ? -13.029 -2.580 7.902 1.00 94.88 69 LEU A O 1
ATOM 532 N N . ILE A 1 70 ? -11.607 -0.855 7.632 1.00 95.50 70 ILE A N 1
ATOM 533 C CA . ILE A 1 70 ? -10.928 -1.372 6.439 1.00 95.50 70 ILE A CA 1
ATOM 534 C C . ILE A 1 70 ? -9.456 -1.569 6.790 1.00 95.50 70 ILE A C 1
ATOM 536 O O . ILE A 1 70 ? -8.757 -0.608 7.110 1.00 95.50 70 ILE A O 1
ATOM 540 N N . LEU A 1 71 ? -8.972 -2.808 6.697 1.00 95.19 71 LEU A N 1
ATOM 541 C CA . LEU A 1 71 ? -7.552 -3.108 6.855 1.00 95.19 71 LEU A CA 1
ATOM 542 C C . LEU A 1 71 ? -6.838 -2.942 5.510 1.00 95.19 71 LEU A C 1
ATOM 544 O O . LEU A 1 71 ? -6.988 -3.757 4.605 1.00 95.19 71 LEU A O 1
ATOM 548 N N . ALA A 1 72 ? -6.051 -1.874 5.396 1.00 96.00 72 ALA A N 1
ATOM 549 C CA . ALA A 1 72 ? -5.166 -1.597 4.261 1.00 96.00 72 ALA A CA 1
ATOM 550 C C . ALA A 1 72 ? -3.687 -1.567 4.700 1.00 96.00 72 ALA A C 1
ATOM 552 O O . ALA A 1 72 ? -2.881 -0.800 4.179 1.00 96.00 72 ALA A O 1
ATOM 553 N N . SER A 1 73 ? -3.327 -2.389 5.691 1.00 95.62 73 SER A N 1
ATOM 554 C CA . SER A 1 73 ? -2.026 -2.379 6.374 1.00 95.62 73 SER A CA 1
ATOM 555 C C . SER A 1 73 ? -0.977 -3.291 5.726 1.00 95.62 73 SER A C 1
ATOM 557 O O . SER A 1 73 ? 0.018 -3.643 6.356 1.00 95.62 73 SER A O 1
ATOM 559 N N . GLY A 1 74 ? -1.167 -3.683 4.462 1.00 94.75 74 GLY A N 1
ATOM 560 C CA . GLY A 1 74 ? -0.191 -4.457 3.693 1.00 94.75 74 GLY A CA 1
ATOM 561 C C . GLY A 1 74 ? 0.275 -5.711 4.435 1.00 94.75 74 GLY A C 1
ATOM 562 O O . GLY A 1 74 ? -0.542 -6.534 4.848 1.00 94.75 74 GLY A O 1
ATOM 563 N N . GLY A 1 75 ? 1.587 -5.838 4.644 1.00 94.25 75 GLY A N 1
ATOM 564 C CA . GLY A 1 75 ? 2.184 -7.012 5.281 1.00 94.25 75 GLY A CA 1
ATOM 565 C C . GLY A 1 75 ? 1.778 -7.264 6.738 1.00 94.25 75 GLY A C 1
ATOM 566 O O . GLY A 1 75 ? 1.932 -8.380 7.225 1.00 94.25 75 GLY A O 1
ATOM 567 N N . TRP A 1 76 ? 1.227 -6.259 7.422 1.00 94.31 76 TRP A N 1
ATOM 568 C CA . TRP A 1 76 ? 0.765 -6.363 8.810 1.00 94.31 76 TRP A CA 1
ATOM 569 C C . TRP A 1 76 ? -0.708 -6.774 8.930 1.00 94.31 76 TRP A C 1
ATOM 571 O O . TRP A 1 76 ? -1.190 -6.998 10.039 1.00 94.31 76 TRP A O 1
ATOM 581 N N . THR A 1 77 ? -1.423 -6.904 7.806 1.00 95.69 77 THR A N 1
ATOM 582 C CA . THR A 1 77 ? -2.868 -7.185 7.783 1.00 95.69 77 THR A CA 1
ATOM 583 C C . THR A 1 77 ? -3.224 -8.457 8.546 1.00 95.69 77 THR A C 1
ATOM 585 O O . THR A 1 77 ? -4.153 -8.430 9.341 1.00 95.69 77 THR A O 1
ATOM 588 N N . ALA A 1 78 ? -2.471 -9.547 8.360 1.00 93.62 78 ALA A N 1
ATOM 589 C CA . ALA A 1 78 ? -2.758 -10.820 9.025 1.00 93.62 78 ALA A CA 1
ATOM 590 C C . ALA A 1 78 ? -2.632 -10.744 10.557 1.00 93.62 78 ALA A C 1
ATOM 592 O O . ALA A 1 78 ? -3.414 -11.369 11.262 1.00 93.62 78 ALA A O 1
ATOM 593 N N . ASN A 1 79 ? -1.679 -9.957 11.071 1.00 92.00 79 ASN A N 1
ATOM 594 C CA . ASN A 1 79 ? -1.493 -9.774 12.512 1.00 92.00 79 ASN A CA 1
ATOM 595 C C . ASN A 1 79 ? -2.655 -8.972 13.116 1.00 92.00 79 ASN A C 1
ATOM 597 O O . ASN A 1 79 ? -3.260 -9.400 14.086 1.00 92.00 79 ASN A O 1
ATOM 601 N N . LEU A 1 80 ? -3.030 -7.856 12.489 1.00 93.75 80 LEU A N 1
ATOM 602 C CA . LEU A 1 80 ? -4.160 -7.057 12.968 1.00 93.75 80 LEU A CA 1
ATOM 603 C C . LEU A 1 80 ? -5.496 -7.805 12.842 1.00 93.75 80 LEU A C 1
ATOM 605 O O . LEU A 1 80 ? -6.347 -7.707 13.712 1.00 93.75 80 LEU A O 1
ATOM 609 N N . ALA A 1 81 ? -5.696 -8.565 11.766 1.00 93.88 81 ALA A N 1
ATOM 610 C CA . ALA A 1 81 ? -6.936 -9.307 11.552 1.00 93.88 81 ALA A CA 1
ATOM 611 C C . ALA A 1 81 ? -7.129 -10.455 12.560 1.00 93.88 81 ALA A C 1
ATOM 613 O O . ALA A 1 81 ? -8.268 -10.768 12.916 1.00 93.88 81 ALA A O 1
ATOM 614 N 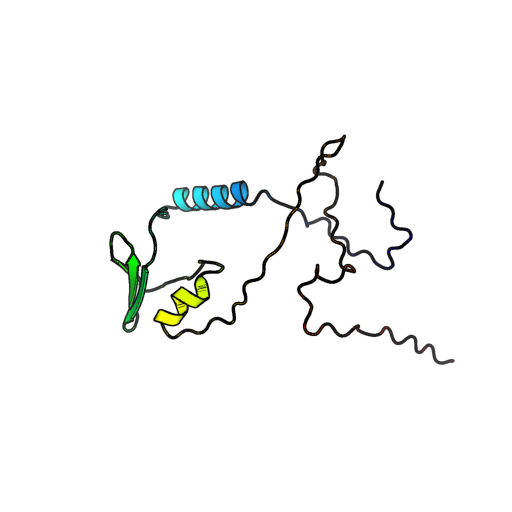N . SER A 1 82 ? -6.043 -11.064 13.051 1.00 92.69 82 SER A N 1
ATOM 615 C CA . SER A 1 82 ? -6.133 -12.200 13.970 1.00 92.69 82 SER A CA 1
ATOM 616 C C . SER A 1 82 ? -6.673 -11.819 15.352 1.00 92.69 82 SER A C 1
ATOM 618 O O . SER A 1 82 ? -7.305 -12.663 15.986 1.00 92.69 82 SER A O 1
ATOM 620 N N . THR A 1 83 ? -6.530 -10.560 15.794 1.00 91.62 83 THR A N 1
ATOM 621 C CA . THR A 1 83 ? -7.149 -10.076 17.048 1.00 91.62 83 THR A CA 1
ATOM 622 C C . THR A 1 83 ? -8.679 -10.081 16.972 1.00 91.62 83 THR A C 1
ATOM 624 O O . THR A 1 83 ? -9.356 -10.237 17.983 1.00 91.62 83 THR A O 1
ATOM 627 N N . LEU A 1 84 ? -9.228 -10.005 15.754 1.00 93.00 84 LEU A N 1
ATOM 628 C CA . LEU A 1 84 ? -10.654 -10.139 15.455 1.00 93.00 84 LEU A CA 1
ATOM 629 C C . LEU A 1 84 ? -11.058 -11.583 15.100 1.00 93.00 84 LEU A C 1
ATOM 631 O O . LEU A 1 84 ? -12.185 -11.815 14.663 1.00 93.00 84 LEU A O 1
ATOM 635 N N . GLY A 1 85 ? -10.147 -12.553 15.234 1.00 92.06 85 GLY A N 1
ATOM 636 C CA . GLY A 1 85 ? -10.377 -13.950 14.857 1.00 92.06 85 GLY A CA 1
ATOM 637 C C . GLY A 1 85 ? -10.469 -14.187 13.345 1.00 92.06 85 GLY A C 1
ATOM 638 O O . GLY A 1 85 ? -10.990 -15.217 12.921 1.00 92.06 85 GLY A O 1
ATOM 639 N N . VAL A 1 86 ? -9.992 -13.245 12.523 1.00 93.12 86 VAL A N 1
ATOM 640 C CA . VAL A 1 86 ? -10.020 -13.352 11.059 1.00 93.12 86 VAL A CA 1
ATOM 641 C C . VAL A 1 86 ? -8.671 -13.841 10.546 1.00 93.12 86 VAL A C 1
ATOM 643 O O . VAL A 1 86 ? -7.649 -13.170 10.688 1.00 93.12 86 VAL A O 1
ATOM 646 N N . GLU A 1 87 ? -8.675 -14.995 9.884 1.00 94.25 87 GLU A N 1
ATOM 647 C CA . GLU A 1 87 ? -7.489 -15.518 9.209 1.00 94.25 87 GLU A CA 1
ATOM 648 C C . GLU A 1 87 ? -7.341 -14.918 7.807 1.00 94.25 87 GLU A C 1
ATOM 650 O O . GLU A 1 87 ? -8.258 -14.957 6.984 1.00 94.25 87 GLU A O 1
ATOM 655 N N . VAL A 1 88 ? -6.155 -14.377 7.519 1.00 94.56 88 VAL A N 1
ATOM 656 C CA . VAL A 1 88 ? -5.802 -13.824 6.207 1.00 94.56 88 VAL A CA 1
ATOM 657 C C . VAL A 1 88 ? -4.670 -14.672 5.622 1.00 94.56 88 VAL A C 1
ATOM 659 O O . VAL A 1 88 ? -3.591 -14.693 6.218 1.00 94.56 88 VAL A O 1
ATOM 662 N N . PRO A 1 89 ? -4.862 -15.349 4.469 1.00 93.38 89 PRO A N 1
ATOM 663 C CA . PRO A 1 89 ? -3.851 -16.217 3.861 1.00 93.38 89 PRO A CA 1
ATOM 664 C C . PRO A 1 89 ? -2.764 -15.381 3.166 1.00 93.38 89 PRO A C 1
ATOM 666 O O . PRO A 1 89 ? -2.682 -15.314 1.939 1.00 93.38 89 PRO A O 1
ATOM 669 N N . LEU A 1 90 ? -1.962 -14.681 3.968 1.00 91.94 90 LEU A N 1
ATOM 670 C CA . LEU A 1 90 ? -0.926 -13.756 3.529 1.00 91.94 90 LEU A CA 1
ATOM 671 C C . LEU A 1 90 ? 0.463 -14.349 3.776 1.00 91.94 90 LEU A C 1
ATOM 673 O O . LEU A 1 90 ? 0.831 -14.629 4.914 1.00 91.94 90 LEU A O 1
ATOM 677 N N . GLU A 1 91 ? 1.266 -14.444 2.719 1.00 91.31 91 GLU A N 1
ATOM 678 C CA . GLU A 1 91 ? 2.678 -14.820 2.802 1.00 91.31 91 GLU A CA 1
ATOM 679 C C . GLU A 1 91 ? 3.573 -13.639 2.418 1.00 91.31 91 GLU A C 1
ATOM 681 O O . GLU A 1 91 ? 3.369 -12.983 1.395 1.00 91.31 91 GLU A O 1
ATOM 686 N N . LEU A 1 92 ? 4.592 -13.370 3.238 1.00 90.56 92 LEU A N 1
ATOM 687 C CA . LEU A 1 92 ? 5.569 -12.318 2.975 1.00 90.56 92 LEU A CA 1
ATOM 688 C C . LEU A 1 92 ? 6.810 -12.889 2.302 1.00 90.56 92 LEU A C 1
ATOM 690 O O . LEU A 1 92 ? 7.470 -13.786 2.825 1.00 90.56 92 LEU A O 1
ATOM 694 N N . SER A 1 93 ? 7.179 -12.301 1.171 1.00 89.81 93 SER A N 1
ATOM 695 C CA . SER A 1 93 ? 8.393 -12.634 0.437 1.00 89.81 93 SER A CA 1
ATOM 696 C C . SER A 1 93 ? 9.300 -11.411 0.304 1.00 89.81 93 SER A C 1
ATOM 698 O O . SER A 1 93 ? 8.869 -10.257 0.365 1.00 89.81 93 SER A O 1
ATOM 700 N N . ARG A 1 94 ? 10.604 -11.656 0.151 1.00 89.88 94 ARG A N 1
ATOM 701 C CA . ARG A 1 94 ? 11.595 -10.594 -0.056 1.00 89.88 94 ARG A CA 1
ATOM 702 C C . ARG A 1 94 ? 11.893 -10.457 -1.541 1.00 89.88 94 ARG A C 1
ATOM 704 O O . ARG A 1 94 ? 12.398 -11.393 -2.154 1.00 89.88 94 ARG A O 1
ATOM 711 N N . HIS A 1 95 ? 11.669 -9.265 -2.080 1.00 89.00 95 HIS A N 1
ATOM 712 C CA . HIS A 1 95 ? 12.051 -8.905 -3.442 1.00 89.00 95 HIS A CA 1
ATOM 713 C C . HIS A 1 95 ? 13.264 -7.973 -3.418 1.00 89.00 95 HIS A C 1
ATOM 715 O O . HIS A 1 95 ? 13.272 -6.966 -2.713 1.00 89.00 95 HIS A O 1
ATOM 721 N N . LYS A 1 96 ? 14.311 -8.325 -4.171 1.00 90.81 96 LYS A N 1
ATOM 722 C CA . LYS A 1 96 ? 15.520 -7.504 -4.306 1.00 90.81 96 LYS A CA 1
ATOM 723 C C . LYS A 1 96 ? 15.378 -6.599 -5.520 1.00 90.81 96 LYS A C 1
ATOM 725 O O . LYS A 1 96 ? 15.066 -7.077 -6.606 1.00 90.81 96 LYS A O 1
ATOM 730 N N . VAL A 1 97 ? 15.650 -5.315 -5.326 1.00 91.75 97 VAL A N 1
ATOM 731 C CA . VAL A 1 97 ? 15.671 -4.308 -6.388 1.00 91.75 97 VAL A CA 1
ATOM 732 C C . VAL A 1 97 ? 17.086 -3.753 -6.476 1.00 91.75 97 VAL A C 1
ATOM 734 O O . VAL A 1 97 ? 17.705 -3.473 -5.451 1.00 91.75 97 VAL A O 1
ATOM 737 N N . ILE A 1 98 ? 17.606 -3.634 -7.695 1.00 93.62 98 ILE A N 1
ATOM 738 C CA . ILE A 1 98 ? 18.933 -3.083 -7.969 1.00 93.62 98 ILE A CA 1
ATOM 739 C C . ILE A 1 98 ? 18.747 -1.890 -8.898 1.00 93.62 98 ILE A C 1
ATOM 741 O O . ILE A 1 98 ? 18.108 -2.012 -9.941 1.00 93.62 98 ILE A O 1
ATOM 745 N N . THR A 1 99 ? 19.330 -0.754 -8.527 1.00 90.69 99 THR A N 1
ATOM 746 C CA . THR A 1 99 ? 19.390 0.433 -9.380 1.00 90.69 99 THR A CA 1
ATOM 747 C C . THR A 1 99 ? 20.761 0.492 -10.030 1.00 90.69 99 THR A C 1
ATOM 749 O O . THR A 1 99 ? 21.781 0.486 -9.341 1.00 90.69 99 THR A O 1
ATOM 752 N N . LEU A 1 100 ? 20.787 0.544 -11.358 1.00 90.50 100 LEU A N 1
ATOM 753 C CA . LEU A 1 100 ? 22.012 0.634 -12.145 1.00 90.50 100 LEU A CA 1
ATOM 754 C C . LEU A 1 100 ? 22.140 2.038 -12.730 1.00 90.50 100 LEU A C 1
ATOM 756 O O . LEU A 1 100 ? 21.142 2.668 -13.077 1.00 90.50 100 LEU A O 1
ATOM 760 N N . ARG A 1 101 ? 23.378 2.519 -12.849 1.00 88.44 101 ARG A N 1
ATOM 761 C CA . ARG A 1 101 ? 23.686 3.751 -13.574 1.00 88.44 101 ARG A CA 1
ATOM 762 C C . ARG A 1 101 ? 24.077 3.396 -15.001 1.00 88.44 101 ARG A C 1
ATOM 764 O O . ARG A 1 101 ? 24.983 2.592 -15.205 1.00 88.44 101 ARG A O 1
ATOM 771 N N . THR A 1 102 ? 23.414 4.020 -15.959 1.00 86.94 102 THR A N 1
ATOM 772 C CA . THR A 1 102 ? 23.725 3.941 -17.389 1.00 86.94 102 THR A CA 1
ATOM 773 C C . THR A 1 102 ? 24.405 5.230 -17.854 1.00 86.94 102 THR A C 1
ATOM 775 O O . THR A 1 102 ? 24.442 6.217 -17.118 1.00 86.94 102 THR A O 1
ATOM 778 N N . THR A 1 103 ? 25.000 5.207 -19.049 1.00 88.69 103 THR A N 1
ATOM 779 C CA . THR A 1 103 ? 25.587 6.398 -19.691 1.00 88.69 103 THR A CA 1
ATOM 780 C C . THR A 1 103 ? 24.523 7.404 -20.103 1.00 88.69 103 THR A C 1
ATOM 782 O O . THR A 1 103 ? 24.722 8.602 -19.942 1.00 88.69 103 THR A O 1
ATOM 785 N N . ASP A 1 104 ? 23.396 6.898 -20.594 1.00 87.81 104 ASP A N 1
ATOM 786 C CA . ASP A 1 104 ? 22.249 7.683 -21.031 1.00 87.81 104 ASP A CA 1
ATOM 787 C C . ASP A 1 104 ? 21.108 7.559 -20.021 1.00 87.81 104 ASP A C 1
ATOM 789 O O . ASP A 1 104 ? 20.948 6.517 -19.374 1.00 87.81 104 ASP A O 1
ATOM 793 N N . ASP A 1 105 ? 20.294 8.607 -19.908 1.00 85.12 105 ASP A N 1
ATOM 794 C CA . ASP A 1 105 ? 19.104 8.593 -19.062 1.00 85.12 105 ASP A CA 1
ATOM 795 C C . ASP A 1 105 ? 18.040 7.633 -19.605 1.00 85.12 105 ASP A C 1
ATOM 797 O O . ASP A 1 105 ? 17.798 7.530 -20.811 1.00 85.12 105 ASP A O 1
ATOM 801 N N . TYR A 1 106 ? 17.341 6.960 -18.691 1.00 81.69 106 TYR A N 1
ATOM 802 C CA . TYR A 1 106 ? 16.204 6.122 -19.051 1.00 81.69 106 TYR A CA 1
ATOM 803 C C . TYR A 1 106 ? 15.019 6.999 -19.479 1.00 81.69 106 TYR A C 1
ATOM 805 O O . TYR A 1 106 ? 14.399 7.688 -18.662 1.00 81.69 106 TYR A O 1
ATOM 813 N N . LEU A 1 107 ? 14.702 6.987 -20.775 1.00 84.38 107 LEU A N 1
ATOM 814 C CA . LEU A 1 107 ? 13.644 7.821 -21.339 1.00 84.38 107 LEU A CA 1
ATOM 815 C C . LEU A 1 107 ? 12.258 7.243 -21.031 1.00 84.38 107 LEU A C 1
ATOM 817 O O . LEU A 1 107 ? 12.038 6.040 -21.110 1.00 84.38 107 LEU A O 1
ATOM 821 N N . ARG A 1 108 ? 11.271 8.116 -20.795 1.00 81.38 108 ARG A N 1
ATOM 822 C CA . ARG A 1 108 ? 9.861 7.716 -20.581 1.00 81.38 108 ARG A CA 1
ATOM 823 C C . ARG A 1 108 ? 9.238 6.969 -21.764 1.00 81.38 108 ARG A C 1
ATOM 825 O O . ARG A 1 108 ? 8.210 6.325 -21.601 1.00 81.38 108 ARG A O 1
ATOM 832 N N . THR A 1 109 ? 9.823 7.105 -22.950 1.00 84.00 109 THR A N 1
ATOM 833 C CA . THR A 1 109 ? 9.402 6.405 -24.168 1.00 84.00 109 THR A CA 1
ATOM 834 C C . THR A 1 109 ? 9.921 4.973 -24.232 1.00 84.00 109 THR A C 1
ATOM 836 O O . THR A 1 109 ? 9.483 4.213 -25.095 1.00 84.00 109 THR A O 1
ATOM 839 N N . TRP A 1 110 ? 10.860 4.592 -23.361 1.00 87.19 110 TRP A N 1
ATOM 840 C CA . TRP A 1 110 ? 11.375 3.233 -23.330 1.00 87.19 110 TRP A CA 1
ATOM 841 C C . TRP A 1 110 ? 10.362 2.298 -22.669 1.00 87.19 110 TRP A C 1
ATOM 843 O O . TRP A 1 110 ? 9.750 2.658 -21.660 1.00 87.19 110 TRP A O 1
ATOM 853 N N . PRO A 1 111 ? 10.172 1.089 -23.220 1.00 88.12 111 PRO A N 1
ATOM 854 C CA . PRO A 1 111 ? 9.263 0.121 -22.639 1.00 88.12 111 PRO A CA 1
ATOM 855 C C . PRO A 1 111 ? 9.829 -0.432 -21.331 1.00 88.12 111 PRO A C 1
ATOM 857 O O . PRO A 1 111 ? 11.036 -0.660 -21.193 1.00 88.12 111 PRO A O 1
ATOM 860 N N . ILE A 1 112 ? 8.931 -0.741 -20.399 1.00 90.56 112 ILE A N 1
ATOM 861 C CA . ILE A 1 112 ? 9.262 -1.630 -19.289 1.00 90.56 112 ILE A CA 1
ATOM 862 C C . ILE A 1 112 ? 9.420 -3.026 -19.866 1.00 90.56 112 ILE A C 1
ATOM 864 O O . ILE A 1 112 ? 8.501 -3.561 -20.485 1.00 90.56 112 ILE A O 1
ATOM 868 N N . ILE A 1 113 ? 10.580 -3.622 -19.628 1.00 89.81 113 ILE A N 1
ATOM 869 C CA . ILE A 1 113 ? 10.849 -4.996 -20.020 1.00 89.81 113 ILE A CA 1
ATOM 870 C C . ILE A 1 113 ? 10.719 -5.875 -18.788 1.00 89.81 113 ILE A C 1
ATOM 872 O O . ILE A 1 113 ? 11.365 -5.638 -17.767 1.00 89.81 113 ILE A O 1
ATOM 876 N N . LYS A 1 114 ? 9.875 -6.898 -18.896 1.00 89.31 114 LYS A N 1
ATOM 877 C CA . LYS A 1 114 ? 9.752 -7.949 -17.896 1.00 89.31 114 LYS A CA 1
ATOM 878 C C . LYS A 1 114 ? 10.093 -9.276 -18.549 1.00 89.31 114 LYS A C 1
ATOM 880 O O . LYS A 1 114 ? 9.336 -9.764 -19.384 1.00 89.31 114 LYS A O 1
ATOM 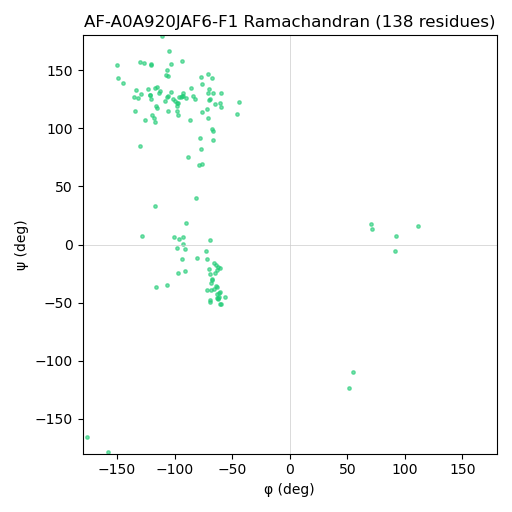885 N N . ASP A 1 115 ? 11.216 -9.853 -18.149 1.00 88.75 115 ASP A N 1
ATOM 886 C CA . ASP A 1 115 ? 11.552 -11.217 -18.527 1.00 88.75 115 ASP A CA 1
ATOM 887 C C . ASP A 1 115 ? 10.726 -12.193 -17.680 1.00 88.75 115 ASP A C 1
ATOM 889 O O . ASP A 1 115 ? 10.866 -12.278 -16.460 1.00 88.75 115 ASP A O 1
ATOM 893 N N . LEU A 1 116 ? 9.828 -12.916 -18.345 1.00 86.75 116 LEU A N 1
ATOM 894 C CA . LEU A 1 116 ? 8.962 -13.913 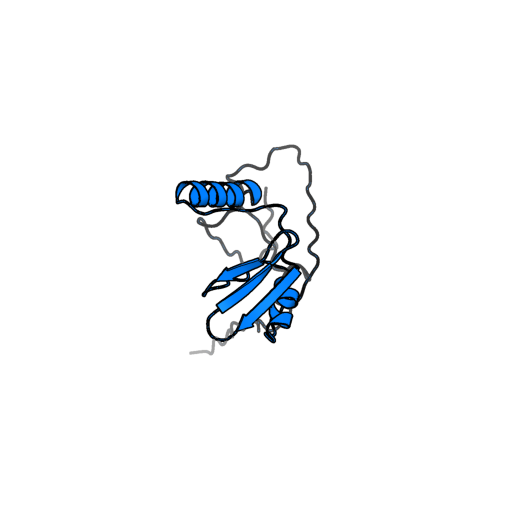-17.722 1.00 86.75 116 LEU A CA 1
ATOM 895 C C . LEU A 1 116 ? 9.565 -15.321 -17.758 1.00 86.75 116 LEU A C 1
ATOM 897 O O . LEU A 1 116 ? 8.921 -16.262 -17.301 1.00 86.75 116 LEU A O 1
ATOM 901 N N . THR A 1 117 ? 10.760 -15.510 -18.307 1.00 84.06 117 THR A N 1
ATOM 902 C CA . THR A 1 117 ? 11.386 -16.833 -18.431 1.00 84.06 117 THR A CA 1
ATOM 903 C C . THR A 1 117 ? 12.372 -17.118 -17.299 1.00 84.06 117 THR A C 1
ATOM 905 O O . THR A 1 117 ? 12.560 -18.282 -16.931 1.00 84.06 117 THR A O 1
ATOM 908 N N . THR A 1 118 ? 12.941 -16.081 -16.673 1.00 80.56 118 THR A N 1
ATOM 909 C CA . THR A 1 118 ? 13.886 -16.255 -15.565 1.00 80.56 118 THR A CA 1
ATOM 910 C C . THR A 1 118 ? 13.224 -16.890 -14.333 1.00 80.56 118 THR A C 1
ATOM 912 O O . THR A 1 118 ? 12.290 -16.354 -13.724 1.00 80.56 118 THR A O 1
ATOM 915 N N . LYS A 1 119 ? 13.759 -18.045 -13.909 1.00 72.00 119 LYS A N 1
ATOM 916 C CA . LYS A 1 119 ? 13.318 -18.752 -12.696 1.00 72.00 119 LYS A CA 1
ATOM 917 C C . LYS A 1 119 ? 13.502 -17.863 -11.462 1.00 72.00 119 LYS A C 1
ATOM 919 O O . LYS A 1 119 ? 14.574 -17.310 -11.242 1.00 72.00 119 LYS A O 1
ATOM 924 N N . GLY A 1 120 ? 12.454 -17.753 -10.646 1.00 66.06 120 GLY A N 1
ATOM 925 C CA . GLY A 1 120 ? 12.446 -16.931 -9.429 1.00 66.06 120 GLY A CA 1
ATOM 926 C C . GLY A 1 120 ? 11.954 -15.490 -9.615 1.00 66.06 120 GLY A C 1
ATOM 927 O O . GLY A 1 120 ? 11.778 -14.798 -8.617 1.00 66.06 120 GLY A O 1
ATOM 928 N N . GLN A 1 121 ? 11.677 -15.041 -10.847 1.00 58.69 121 GLN A N 1
ATOM 929 C CA . GLN A 1 121 ? 11.058 -13.726 -11.104 1.00 58.69 121 GLN A CA 1
ATOM 930 C C . GLN A 1 121 ? 9.527 -13.780 -11.235 1.00 58.69 121 GLN A C 1
ATOM 932 O O . GLN A 1 121 ? 8.856 -12.750 -11.163 1.00 58.69 121 GLN A O 1
ATOM 937 N N . ASN A 1 122 ? 8.959 -14.982 -11.359 1.00 54.91 122 ASN A N 1
ATOM 938 C CA . ASN A 1 122 ? 7.518 -15.192 -11.407 1.00 54.91 122 ASN A CA 1
ATOM 939 C C . ASN A 1 122 ? 7.023 -15.801 -10.094 1.00 54.91 122 ASN A C 1
ATOM 941 O O . ASN A 1 122 ? 7.468 -16.876 -9.704 1.00 54.91 122 ASN A O 1
ATOM 945 N N . LEU A 1 123 ? 6.024 -15.162 -9.480 1.00 51.56 123 LEU A N 1
ATOM 946 C CA . LEU A 1 123 ? 5.241 -15.693 -8.350 1.00 51.56 123 LEU A CA 1
ATOM 947 C C . LEU A 1 123 ? 4.326 -16.871 -8.755 1.00 51.56 123 LEU A C 1
ATOM 949 O O . LEU A 1 123 ? 3.567 -17.384 -7.944 1.00 51.56 123 LEU A O 1
ATOM 953 N N . LEU A 1 124 ? 4.393 -17.314 -10.014 1.00 48.78 124 LEU A N 1
ATOM 954 C CA . LEU A 1 124 ? 3.604 -18.412 -10.577 1.00 48.78 124 LEU A CA 1
ATOM 955 C C . LEU A 1 124 ? 4.207 -19.788 -10.238 1.00 48.78 124 LEU A C 1
ATOM 957 O O . LEU A 1 124 ? 4.258 -20.674 -11.091 1.00 48.78 124 LEU A O 1
ATOM 961 N N . SER A 1 125 ? 4.705 -19.980 -9.016 1.00 42.19 125 SER A N 1
ATOM 962 C CA . SER A 1 125 ? 5.243 -21.274 -8.570 1.00 42.19 125 SER A CA 1
ATOM 963 C C . SER A 1 125 ? 4.156 -22.329 -8.322 1.00 42.19 125 SER A C 1
ATOM 965 O O . SER A 1 125 ? 4.480 -23.500 -8.137 1.00 42.19 125 SER A O 1
ATOM 967 N N . SER A 1 126 ? 2.875 -21.965 -8.406 1.00 41.72 126 SER A N 1
ATOM 968 C CA . SER A 1 126 ? 1.741 -22.876 -8.238 1.00 41.72 126 SER A CA 1
ATOM 969 C C . SER A 1 126 ? 0.725 -22.752 -9.386 1.00 41.72 126 SER A C 1
ATOM 971 O O . SER A 1 126 ? -0.298 -22.085 -9.284 1.00 41.72 126 SER A O 1
ATOM 973 N N . GLY A 1 127 ? 0.973 -23.470 -10.491 1.00 41.03 127 GLY A N 1
ATOM 974 C CA . GLY A 1 127 ? -0.136 -24.066 -11.256 1.00 41.03 127 GLY A CA 1
ATOM 975 C C . GLY A 1 127 ? -0.485 -23.533 -12.650 1.00 41.03 127 GLY A C 1
ATOM 976 O O . GLY A 1 127 ? -1.540 -23.913 -13.157 1.00 41.03 127 GLY A O 1
ATOM 977 N N . PHE A 1 128 ? 0.357 -22.753 -13.338 1.00 37.94 128 PHE A N 1
ATOM 978 C CA . PHE A 1 128 ? 0.104 -22.500 -14.767 1.00 37.94 128 PHE A CA 1
ATOM 979 C C . PHE A 1 128 ? 0.539 -23.710 -15.608 1.00 37.94 128 PHE A C 1
ATOM 981 O O . PHE A 1 128 ? 1.699 -23.838 -16.007 1.00 37.94 128 PHE A O 1
ATOM 988 N N . ARG A 1 129 ? -0.390 -24.641 -15.867 1.00 34.28 129 ARG A N 1
ATOM 989 C CA . ARG A 1 129 ? -0.187 -25.671 -16.895 1.00 34.28 129 ARG A CA 1
ATOM 990 C C . ARG A 1 129 ? -0.011 -24.962 -18.235 1.00 34.28 129 ARG A C 1
ATOM 992 O O . ARG A 1 129 ? -0.908 -24.242 -18.664 1.00 34.28 129 ARG A O 1
ATOM 999 N N . ARG A 1 130 ? 1.126 -25.196 -18.905 1.00 37.25 130 ARG A N 1
ATOM 1000 C CA . ARG A 1 130 ? 1.288 -24.913 -20.338 1.00 37.25 130 ARG A CA 1
ATOM 1001 C C . ARG A 1 130 ? 0.049 -25.458 -21.050 1.00 37.25 130 ARG A C 1
ATOM 1003 O O . ARG A 1 130 ? -0.155 -26.670 -21.066 1.00 37.25 130 ARG A O 1
ATOM 1010 N N . CYS A 1 131 ? -0.778 -24.575 -21.602 1.00 30.16 131 CYS A N 1
ATOM 1011 C CA . CYS A 1 131 ? -1.785 -24.985 -22.565 1.00 30.16 131 CYS A CA 1
ATOM 1012 C C . CYS A 1 131 ? -0.996 -25.428 -23.799 1.00 30.16 131 CYS A C 1
ATOM 1014 O O . CYS A 1 131 ? -0.429 -24.600 -24.512 1.00 30.16 131 CYS A O 1
ATOM 1016 N N . GLY A 1 132 ? -0.810 -26.740 -23.943 1.00 33.00 132 GLY A N 1
ATOM 1017 C CA . GLY A 1 132 ? -0.125 -27.312 -25.088 1.00 33.00 132 GLY A CA 1
ATOM 1018 C C . GLY A 1 132 ? -0.893 -26.928 -26.341 1.00 33.00 132 GLY A C 1
ATOM 1019 O O . GLY A 1 132 ? -2.060 -27.282 -26.483 1.00 33.00 132 GLY A O 1
ATOM 1020 N N . ALA A 1 133 ? -0.245 -26.192 -27.240 1.00 40.91 133 ALA A N 1
ATOM 1021 C CA . ALA A 1 133 ? -0.676 -26.130 -28.622 1.00 40.91 133 ALA A CA 1
ATOM 1022 C C . ALA A 1 133 ? -0.465 -27.530 -29.211 1.00 40.91 133 ALA A C 1
ATOM 1024 O O . ALA A 1 133 ? 0.625 -27.862 -29.682 1.00 40.91 133 ALA A O 1
ATOM 1025 N N . ASP A 1 134 ? -1.492 -28.369 -29.100 1.00 33.84 134 ASP A N 1
ATOM 1026 C CA . ASP A 1 134 ? -1.554 -29.655 -29.774 1.00 33.84 134 ASP A CA 1
ATOM 1027 C C . ASP A 1 134 ? -1.636 -29.378 -31.279 1.00 33.84 134 ASP A C 1
ATOM 1029 O O . ASP A 1 134 ? -2.678 -29.006 -31.824 1.00 33.84 134 ASP A O 1
ATOM 1033 N N . ARG A 1 135 ? -0.485 -29.443 -31.955 1.00 43.34 135 ARG A N 1
ATOM 1034 C CA . ARG A 1 135 ? -0.405 -29.418 -33.416 1.00 43.34 135 ARG A CA 1
ATOM 1035 C C . ARG A 1 135 ? -0.761 -30.807 -33.941 1.00 43.34 135 ARG A C 1
ATOM 1037 O O . ARG A 1 135 ? 0.084 -31.481 -34.519 1.00 43.34 135 ARG A O 1
ATOM 1044 N N . ASP A 1 136 ? -2.022 -31.198 -33.797 1.00 35.66 136 ASP A N 1
ATOM 1045 C CA . ASP A 1 136 ? -2.578 -32.354 -34.500 1.00 35.66 136 ASP A CA 1
ATOM 1046 C C . ASP A 1 136 ? -3.126 -31.894 -35.865 1.00 35.66 136 ASP A C 1
ATOM 1048 O O . ASP A 1 136 ? -4.328 -31.727 -36.078 1.00 35.66 136 ASP A O 1
ATOM 1052 N N . ARG A 1 137 ? -2.220 -31.626 -36.821 1.00 39.62 137 ARG A N 1
ATOM 1053 C CA . ARG A 1 137 ? -2.590 -31.597 -38.247 1.00 39.62 137 ARG A CA 1
ATOM 1054 C C . ARG A 1 137 ? -2.711 -33.044 -38.720 1.00 39.62 137 ARG A C 1
ATOM 1056 O O . ARG A 1 137 ? -1.784 -33.582 -39.324 1.00 39.62 137 ARG A O 1
ATOM 1063 N N . ARG A 1 138 ? -3.864 -33.666 -38.461 1.00 35.62 138 ARG A N 1
ATOM 1064 C CA . ARG A 1 138 ? -4.269 -34.873 -39.189 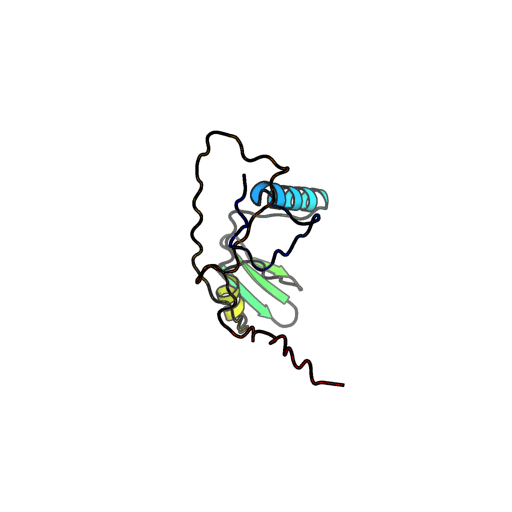1.00 35.62 138 ARG A CA 1
ATOM 1065 C C . ARG A 1 138 ? -4.626 -34.505 -40.618 1.00 35.62 138 ARG A C 1
ATOM 1067 O O . ARG A 1 138 ? -5.357 -33.553 -40.876 1.00 35.62 138 ARG A O 1
ATOM 1074 N N . SER A 1 139 ? -4.087 -35.312 -41.514 1.00 41.19 139 SER A N 1
ATOM 1075 C CA . SER A 1 139 ? -4.444 -35.446 -42.915 1.00 41.19 139 SER A CA 1
ATOM 1076 C C . SER A 1 139 ? -5.956 -35.483 -43.142 1.00 41.19 139 SER A C 1
ATOM 1078 O O . SER A 1 139 ? -6.625 -36.391 -42.647 1.00 41.19 139 SER A O 1
ATOM 1080 N N . ARG A 1 140 ? -6.455 -34.549 -43.955 1.00 37.81 140 ARG A N 1
ATOM 1081 C CA . ARG A 1 140 ? -7.403 -34.775 -45.058 1.00 37.81 140 ARG A CA 1
ATOM 1082 C C . ARG A 1 140 ? -7.179 -33.712 -46.122 1.00 37.81 140 ARG A C 1
ATOM 1084 O O . ARG A 1 140 ? -6.982 -32.544 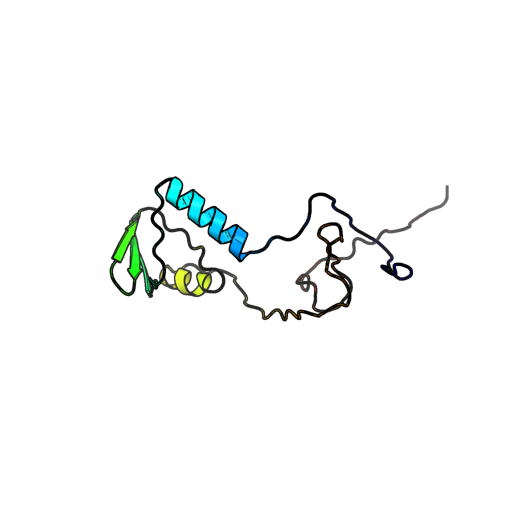-45.725 1.00 37.81 140 ARG A O 1
#